Protein AF-A0A9W8NME9-F1 (afdb_monomer_lite)

Secondary struct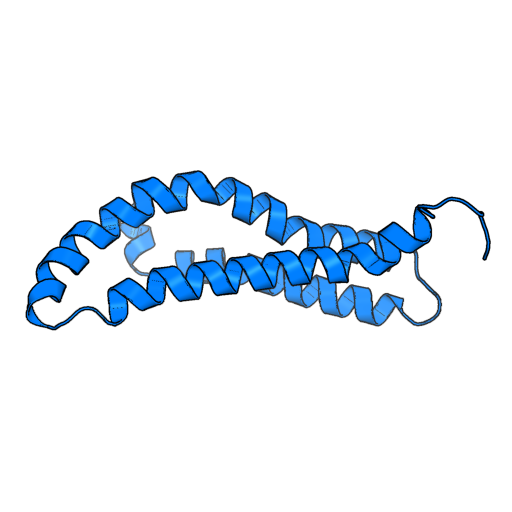ure (DSSP, 8-state):
-----SS-HHHHHHHHHHHHHHHHHHHHHHHHHHHHHHHTS-GGGHHHHHHHHHHHIIIIIHHHHHHHHHHHHHHHHHHHHHHHT--TTTHHHHHHHHHHHHHHHHHHHHHHTTSTTGGG--

Foldseek 3Di:
DDPVDPDDVVVCLVCQLVVLVVVVVVVVVVVCVVVVVLVPDPPVCVVVSVVCVVVCCVPPVVVCVVVVVVSLVRNLVSLVVLLVVPPDVCNVVSVVSNVVSVVVVVVVVVVCVPDPCVVVPD

Structure (mmCIF, N/CA/C/O backbone):
data_AF-A0A9W8NME9-F1
#
_entry.id   AF-A0A9W8NME9-F1
#
loop_
_atom_site.group_PDB
_atom_site.id
_atom_site.type_symbol
_atom_site.label_atom_id
_atom_site.label_alt_id
_atom_site.label_comp_id
_atom_site.label_asym_id
_atom_site.label_entity_id
_atom_site.label_seq_id
_atom_site.pdbx_PDB_ins_code
_atom_site.Cartn_x
_atom_site.Cartn_y
_atom_site.Cartn_z
_atom_site.occupancy
_atom_site.B_iso_or_equiv
_atom_site.auth_seq_id
_atom_site.auth_comp_id
_atom_site.auth_asym_id
_atom_site.auth_atom_id
_atom_site.pdbx_PDB_model_num
ATOM 1 N N . MET A 1 1 ? 9.295 -7.082 -28.313 1.00 57.84 1 MET A N 1
ATOM 2 C CA . MET A 1 1 ? 7.847 -7.378 -28.359 1.00 57.84 1 MET A CA 1
ATOM 3 C C . MET A 1 1 ? 7.708 -8.742 -29.010 1.00 57.84 1 MET A C 1
ATOM 5 O O . MET A 1 1 ? 8.255 -8.898 -30.091 1.00 57.84 1 MET A O 1
ATOM 9 N N . ALA A 1 2 ? 7.054 -9.684 -28.324 1.00 57.97 2 ALA A N 1
ATOM 10 C CA . ALA A 1 2 ? 6.949 -11.122 -28.612 1.00 57.97 2 ALA A CA 1
ATOM 11 C C . ALA A 1 2 ? 8.127 -12.000 -28.136 1.00 57.97 2 ALA A C 1
ATOM 13 O O . ALA A 1 2 ? 8.821 -12.623 -28.932 1.00 57.97 2 ALA A O 1
ATOM 14 N N . SER A 1 3 ? 8.295 -12.138 -26.816 1.00 51.84 3 SER A N 1
ATOM 15 C CA . SER A 1 3 ? 8.505 -13.493 -26.300 1.00 51.84 3 SER A CA 1
ATOM 16 C C . SER A 1 3 ? 7.111 -14.122 -26.238 1.00 51.84 3 SER A C 1
ATOM 18 O O . SER A 1 3 ? 6.210 -13.584 -25.604 1.00 51.84 3 SER A O 1
ATOM 20 N N . GLY A 1 4 ? 6.876 -15.219 -26.955 1.00 56.50 4 GLY A N 1
ATOM 21 C CA . GLY A 1 4 ? 5.602 -15.957 -26.926 1.00 56.50 4 GLY A CA 1
ATOM 22 C C . GLY A 1 4 ? 5.333 -16.661 -25.589 1.00 56.50 4 GLY A C 1
ATOM 23 O O . GLY A 1 4 ? 4.631 -17.666 -25.555 1.00 56.50 4 GLY A O 1
ATOM 24 N N . ALA A 1 5 ? 5.937 -16.187 -24.497 1.00 61.28 5 ALA A N 1
ATOM 25 C CA . ALA A 1 5 ? 5.726 -16.711 -23.165 1.00 61.28 5 ALA A CA 1
ATOM 26 C C . ALA A 1 5 ? 4.405 -16.156 -22.628 1.00 61.28 5 ALA A C 1
ATOM 28 O O . ALA A 1 5 ? 4.180 -14.948 -22.635 1.00 61.28 5 ALA A O 1
ATOM 29 N N . PHE A 1 6 ? 3.551 -17.042 -22.117 1.00 61.94 6 PHE A N 1
ATOM 30 C CA . PHE A 1 6 ? 2.279 -16.685 -21.480 1.00 61.94 6 PHE A CA 1
ATOM 31 C C . PHE A 1 6 ? 2.454 -15.655 -20.337 1.00 61.94 6 PHE A C 1
ATOM 33 O O . PHE A 1 6 ? 1.539 -14.894 -20.040 1.00 61.94 6 PHE A O 1
ATOM 40 N N . PHE A 1 7 ? 3.660 -15.575 -19.760 1.00 70.75 7 PHE A N 1
ATOM 41 C CA . PHE A 1 7 ? 4.099 -14.526 -18.843 1.00 70.75 7 PHE A CA 1
ATOM 42 C C . PHE A 1 7 ? 5.410 -13.895 -19.336 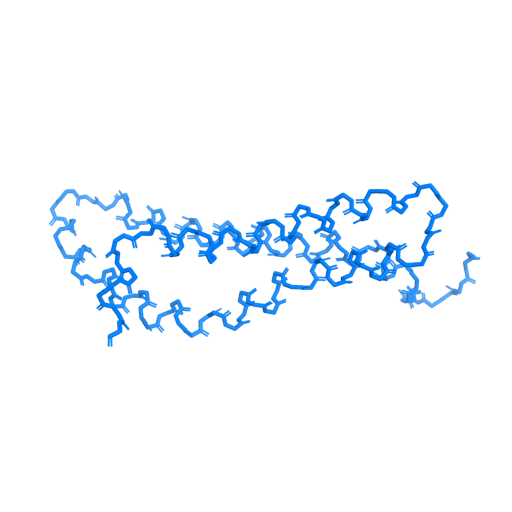1.00 70.75 7 PHE A C 1
ATOM 44 O O . PHE A 1 7 ? 6.490 -14.393 -19.025 1.00 70.75 7 PHE A O 1
ATOM 51 N N . ASP A 1 8 ? 5.337 -12.794 -20.088 1.00 88.19 8 ASP A N 1
ATOM 52 C CA . ASP A 1 8 ? 6.505 -11.933 -20.317 1.00 88.19 8 ASP A CA 1
ATOM 53 C C . ASP A 1 8 ? 6.844 -11.209 -18.994 1.00 88.19 8 ASP A C 1
ATOM 55 O O . ASP A 1 8 ? 6.033 -10.400 -18.524 1.00 88.19 8 ASP A O 1
ATOM 59 N N . PRO A 1 9 ? 8.019 -11.459 -18.376 1.00 87.44 9 PRO A N 1
ATOM 60 C CA . PRO A 1 9 ? 8.391 -10.847 -17.100 1.00 87.44 9 PRO A CA 1
ATOM 61 C C . PRO A 1 9 ? 8.379 -9.317 -17.138 1.00 87.44 9 PRO A C 1
ATOM 63 O O . PRO A 1 9 ? 8.066 -8.672 -16.136 1.00 87.44 9 PRO A O 1
ATOM 66 N N . VAL A 1 10 ? 8.679 -8.718 -18.295 1.00 88.88 10 VAL A N 1
ATOM 67 C CA . VAL A 1 10 ? 8.647 -7.263 -18.459 1.00 88.88 10 VAL A CA 1
ATOM 68 C C . VAL A 1 10 ? 7.210 -6.768 -18.403 1.00 88.88 10 VAL A C 1
ATOM 70 O O . VAL A 1 10 ? 6.938 -5.785 -17.716 1.00 88.88 10 VAL A O 1
ATOM 73 N N . VAL A 1 11 ? 6.284 -7.456 -19.075 1.00 89.38 11 VAL A N 1
ATOM 74 C CA . VAL A 1 11 ? 4.854 -7.121 -19.040 1.00 89.38 11 VAL A CA 1
ATOM 75 C C . VAL A 1 11 ? 4.312 -7.265 -17.624 1.00 89.38 11 VAL A C 1
ATOM 77 O O . VAL A 1 11 ? 3.680 -6.329 -17.140 1.00 89.38 11 VAL A O 1
ATOM 80 N N . VAL A 1 12 ? 4.624 -8.370 -16.934 1.00 91.00 12 VAL A N 1
ATOM 81 C CA . VAL A 1 12 ? 4.241 -8.588 -15.528 1.00 91.00 12 VAL A CA 1
ATOM 82 C C . VAL A 1 12 ? 4.730 -7.434 -14.662 1.00 91.00 12 VAL A C 1
ATOM 84 O O . VAL A 1 12 ? 3.933 -6.826 -13.953 1.00 91.00 12 VAL A O 1
ATOM 87 N N . MET A 1 13 ? 6.006 -7.058 -14.780 1.00 91.69 13 MET A N 1
ATOM 88 C CA . MET A 1 13 ? 6.551 -5.912 -14.059 1.00 91.69 13 MET A CA 1
ATOM 89 C C . MET A 1 13 ? 5.782 -4.625 -14.395 1.00 91.69 13 MET A C 1
ATOM 91 O O . MET A 1 13 ? 5.461 -3.873 -13.479 1.00 91.69 13 MET A O 1
ATOM 95 N N . ARG A 1 14 ? 5.435 -4.366 -15.667 1.00 92.19 14 ARG A N 1
ATOM 96 C CA . ARG A 1 14 ? 4.706 -3.145 -16.075 1.00 92.19 14 ARG A CA 1
ATOM 97 C C . ARG A 1 14 ? 3.307 -3.049 -15.475 1.00 92.19 14 ARG A C 1
ATOM 99 O O . ARG A 1 14 ? 2.904 -1.945 -15.103 1.00 92.19 14 ARG A O 1
ATOM 106 N N . VAL A 1 15 ? 2.583 -4.166 -15.398 1.00 92.81 15 VAL A N 1
ATOM 107 C CA . VAL A 1 15 ? 1.193 -4.208 -14.909 1.00 92.81 15 VAL A CA 1
ATOM 108 C C . VAL A 1 15 ? 1.090 -4.433 -13.401 1.00 92.81 15 VAL A C 1
ATOM 110 O O . VAL A 1 15 ? 0.058 -4.113 -12.812 1.00 92.81 15 VAL A O 1
ATOM 113 N N . ALA A 1 16 ? 2.152 -4.928 -12.759 1.00 93.75 16 ALA A N 1
ATOM 114 C CA . ALA A 1 16 ? 2.160 -5.250 -11.336 1.00 93.75 16 ALA A CA 1
ATOM 115 C C . ALA A 1 16 ? 1.677 -4.097 -10.434 1.00 93.75 16 ALA A C 1
ATOM 117 O O . ALA A 1 16 ? 0.810 -4.370 -9.607 1.00 93.75 16 ALA A O 1
ATOM 118 N N . PRO A 1 17 ? 2.091 -2.820 -10.613 1.00 93.12 17 PRO A N 1
ATOM 119 C CA . PRO A 1 17 ? 1.594 -1.724 -9.775 1.00 93.12 17 PRO A CA 1
ATOM 120 C C . PRO A 1 17 ? 0.073 -1.537 -9.840 1.00 93.12 17 PRO A C 1
ATOM 122 O O . PRO A 1 17 ? -0.551 -1.177 -8.844 1.00 93.12 17 PRO A O 1
ATOM 125 N N . VAL A 1 18 ? -0.546 -1.791 -10.998 1.00 93.00 18 VAL A N 1
ATOM 126 C CA . VAL A 1 18 ? -2.005 -1.689 -11.172 1.00 93.00 18 VAL A CA 1
ATOM 127 C C . VAL A 1 18 ? -2.705 -2.848 -10.466 1.00 93.00 18 VAL A C 1
ATOM 129 O O . VAL A 1 18 ? -3.680 -2.637 -9.747 1.00 93.00 18 VAL A O 1
ATOM 132 N N . LEU A 1 19 ? -2.186 -4.068 -10.619 1.00 93.81 19 LEU A N 1
ATOM 133 C CA . LEU A 1 19 ? -2.742 -5.248 -9.957 1.00 93.81 19 LEU A CA 1
ATOM 134 C C . LEU A 1 19 ? -2.662 -5.116 -8.434 1.00 93.81 19 LEU A C 1
ATOM 136 O O . LEU A 1 19 ? -3.666 -5.274 -7.742 1.00 93.81 19 LEU A O 1
ATOM 140 N N . THR A 1 20 ? -1.491 -4.765 -7.905 1.00 93.88 20 THR A N 1
ATOM 141 C CA . THR A 1 20 ? -1.278 -4.671 -6.457 1.00 93.88 20 THR A CA 1
ATOM 142 C C . THR A 1 20 ? -2.037 -3.500 -5.840 1.00 93.88 20 THR A C 1
ATOM 144 O O . THR A 1 20 ? -2.590 -3.652 -4.755 1.00 93.88 20 THR A O 1
ATOM 147 N N . SER A 1 21 ? -2.151 -2.359 -6.532 1.00 92.00 21 SER A N 1
ATOM 148 C CA . SER A 1 21 ? -2.970 -1.237 -6.047 1.00 92.00 21 SER A CA 1
ATOM 149 C C . SER A 1 21 ? -4.465 -1.554 -6.066 1.00 92.00 21 SER A C 1
ATOM 151 O O . SER A 1 21 ? -5.177 -1.151 -5.150 1.00 92.00 21 SER A O 1
ATOM 153 N N . THR A 1 22 ? -4.943 -2.335 -7.039 1.00 93.75 22 THR A N 1
ATOM 154 C CA . THR A 1 22 ? -6.338 -2.804 -7.072 1.00 93.75 22 THR A CA 1
ATOM 155 C C . THR A 1 22 ? -6.639 -3.729 -5.893 1.00 93.75 22 THR A C 1
ATOM 157 O O . THR A 1 22 ? -7.672 -3.578 -5.241 1.00 93.75 22 THR A O 1
ATOM 160 N N . LEU A 1 23 ? -5.723 -4.649 -5.573 1.00 91.38 23 LEU A N 1
ATOM 161 C CA . LEU A 1 23 ? -5.844 -5.516 -4.397 1.00 91.38 23 LEU A CA 1
ATOM 162 C C . LEU A 1 23 ? -5.836 -4.704 -3.094 1.00 91.38 23 LEU A C 1
ATOM 164 O O . LEU A 1 23 ? -6.690 -4.927 -2.239 1.00 91.38 23 LEU A O 1
ATOM 168 N N . ALA A 1 24 ? -4.941 -3.718 -2.972 1.00 90.06 24 ALA A N 1
ATOM 169 C CA . ALA A 1 24 ? -4.917 -2.812 -1.824 1.00 90.06 24 ALA A CA 1
ATOM 170 C C . ALA A 1 24 ? -6.222 -2.004 -1.704 1.00 90.06 24 ALA A C 1
ATOM 172 O O . ALA A 1 24 ? -6.779 -1.880 -0.617 1.00 90.06 24 ALA A O 1
ATOM 173 N N . MET A 1 25 ? -6.770 -1.512 -2.820 1.00 91.25 25 MET A N 1
ATOM 174 C CA . MET A 1 25 ? -8.058 -0.811 -2.835 1.00 91.25 25 MET A CA 1
ATOM 175 C C . MET A 1 25 ? -9.207 -1.726 -2.402 1.00 91.25 25 MET A C 1
ATOM 177 O O . MET A 1 25 ? -10.072 -1.302 -1.634 1.00 91.25 25 MET A O 1
ATOM 181 N N . ARG A 1 26 ? -9.209 -2.987 -2.852 1.00 92.88 26 ARG A N 1
ATOM 182 C CA . ARG A 1 26 ? -10.201 -3.974 -2.422 1.00 92.88 26 ARG A CA 1
ATOM 183 C C . ARG A 1 26 ? -10.102 -4.249 -0.922 1.00 92.88 26 ARG A C 1
ATOM 185 O O . ARG A 1 26 ? -11.129 -4.247 -0.251 1.00 92.88 26 ARG A O 1
ATOM 192 N N . PHE A 1 27 ? -8.892 -4.405 -0.392 1.00 88.50 27 PHE A N 1
ATOM 193 C CA . PHE A 1 27 ? -8.682 -4.569 1.044 1.00 88.50 27 PHE A CA 1
ATOM 194 C C . PHE A 1 27 ? -9.189 -3.353 1.836 1.00 88.50 27 PHE A C 1
ATOM 196 O O . PHE A 1 27 ? -9.938 -3.524 2.796 1.00 88.50 27 PHE A O 1
ATOM 203 N N . SER A 1 28 ? -8.869 -2.126 1.402 1.00 89.12 28 SER A N 1
ATOM 204 C CA . SER A 1 28 ? -9.402 -0.895 2.009 1.00 89.12 28 SER A CA 1
ATOM 205 C C . SER A 1 28 ? -10.933 -0.877 2.031 1.00 89.12 28 SER A C 1
ATOM 207 O O . SER A 1 28 ? -11.535 -0.480 3.028 1.00 89.12 28 SER A O 1
ATOM 209 N N . HIS A 1 29 ? -11.571 -1.311 0.941 1.00 92.88 29 HIS A N 1
ATOM 210 C CA . HIS A 1 29 ? -13.027 -1.385 0.856 1.00 92.88 29 HIS A CA 1
ATOM 211 C C . HIS A 1 29 ? -13.608 -2.405 1.842 1.00 92.88 29 HIS A C 1
ATOM 213 O O . HIS A 1 29 ? -14.592 -2.105 2.517 1.00 92.88 29 HIS A O 1
ATOM 219 N N . ASP A 1 30 ? -12.998 -3.584 1.964 1.00 90.88 30 ASP A N 1
ATOM 220 C CA . ASP A 1 30 ? -13.450 -4.610 2.906 1.00 90.88 30 ASP A CA 1
ATOM 221 C C . ASP A 1 30 ? -13.311 -4.117 4.362 1.00 90.88 30 ASP A C 1
ATOM 223 O O . ASP A 1 30 ? -14.247 -4.255 5.151 1.00 90.88 30 ASP A O 1
ATOM 227 N N . GLN A 1 31 ? -12.210 -3.432 4.704 1.00 88.62 31 GLN A N 1
ATOM 228 C CA . GLN A 1 31 ? -12.049 -2.797 6.020 1.00 88.62 31 GLN A CA 1
ATOM 229 C C . GLN A 1 31 ? -13.120 -1.732 6.275 1.00 88.62 31 GLN A C 1
ATOM 231 O O . GLN A 1 31 ? -13.758 -1.741 7.328 1.00 88.62 31 GLN A O 1
ATOM 236 N N . TRP A 1 32 ? -13.365 -0.842 5.307 1.00 91.38 32 TRP A N 1
ATOM 237 C CA . TRP A 1 32 ? -14.430 0.157 5.409 1.00 91.38 32 TRP A CA 1
ATOM 238 C C . TRP A 1 32 ? -15.797 -0.499 5.628 1.00 91.38 32 TRP A C 1
ATOM 240 O O . TRP A 1 32 ? -16.550 -0.064 6.499 1.00 91.38 32 TRP A O 1
ATOM 250 N N . PHE A 1 33 ? -16.102 -1.570 4.895 1.00 92.62 33 PHE A N 1
ATOM 251 C CA . PHE A 1 33 ? -17.355 -2.304 5.028 1.00 92.62 33 PHE A CA 1
ATOM 252 C C . PHE A 1 33 ? -17.521 -2.892 6.440 1.00 92.62 33 PHE A C 1
ATOM 254 O O . PHE A 1 33 ? -18.537 -2.622 7.092 1.00 92.62 33 PHE A O 1
ATOM 261 N N . PHE A 1 34 ? -16.514 -3.604 6.962 1.00 88.31 34 PHE A N 1
ATOM 262 C CA . PHE A 1 34 ? -16.556 -4.170 8.316 1.00 88.31 34 PHE A CA 1
ATOM 263 C C . PHE A 1 34 ? -16.697 -3.086 9.390 1.00 88.31 34 PHE A C 1
ATOM 265 O O . PHE A 1 34 ? -17.600 -3.153 10.224 1.00 88.31 34 PHE A O 1
ATOM 272 N N . LEU A 1 35 ? -15.877 -2.035 9.328 1.00 88.31 35 LEU A N 1
ATOM 273 C CA . LEU A 1 35 ? -15.904 -0.931 10.293 1.00 88.31 35 LEU A CA 1
ATOM 274 C C . LEU A 1 35 ? -17.209 -0.128 10.229 1.00 88.31 35 LEU A C 1
ATOM 276 O O . LEU A 1 35 ? -17.722 0.312 11.259 1.00 88.31 35 LEU A O 1
ATOM 280 N N . SER A 1 36 ? -17.803 0.018 9.041 1.00 90.69 36 SER A N 1
ATOM 281 C CA . SER A 1 36 ? -19.094 0.695 8.881 1.00 90.69 36 SER A CA 1
ATOM 282 C C . SER A 1 36 ? -20.229 -0.013 9.619 1.00 90.69 36 SER A C 1
ATOM 284 O O . SER A 1 36 ? -21.192 0.642 10.022 1.00 90.69 36 SER A O 1
ATOM 286 N N . THR A 1 37 ? -20.104 -1.326 9.838 1.00 88.88 37 THR A N 1
ATOM 287 C CA . THR A 1 37 ? -21.101 -2.116 10.564 1.00 88.88 37 THR A CA 1
ATOM 288 C C . THR A 1 37 ? -21.187 -1.661 12.017 1.00 88.88 37 THR A C 1
ATOM 290 O O . THR A 1 37 ? -22.291 -1.440 12.506 1.00 88.88 37 THR A O 1
ATOM 293 N N . PHE A 1 38 ? -20.049 -1.399 12.672 1.00 87.56 38 PHE A N 1
ATOM 294 C CA . PHE A 1 38 ? -20.016 -0.893 14.050 1.00 87.56 38 PHE A CA 1
ATOM 295 C C . PHE A 1 38 ? -20.631 0.508 14.188 1.00 87.56 38 PHE A C 1
ATOM 297 O O . PHE A 1 38 ? -21.280 0.806 15.188 1.00 87.56 38 PHE A O 1
ATOM 304 N N . ASN A 1 39 ? -20.504 1.354 13.162 1.00 84.56 39 ASN A N 1
ATOM 305 C CA . ASN A 1 39 ? -21.065 2.710 13.171 1.00 84.56 39 ASN A CA 1
ATOM 306 C C . ASN A 1 39 ? -22.586 2.752 12.943 1.00 84.56 39 ASN A C 1
ATOM 308 O O . ASN A 1 39 ? -23.244 3.720 13.329 1.00 84.56 39 ASN A O 1
ATOM 312 N N . LYS A 1 40 ? -23.152 1.722 12.305 1.00 88.56 40 LYS A N 1
ATOM 313 C CA . LYS A 1 40 ? -24.580 1.642 11.948 1.00 88.56 40 LYS A CA 1
ATOM 314 C C . LYS A 1 40 ? -25.433 0.893 12.975 1.00 88.56 40 LYS A C 1
ATOM 316 O O . LYS A 1 40 ? -26.627 0.715 12.756 1.00 88.56 40 LYS A O 1
ATOM 321 N N . VAL A 1 41 ? -24.839 0.465 14.086 1.00 88.75 41 VAL A N 1
ATOM 322 C CA . VAL A 1 41 ? -25.539 -0.248 15.159 1.00 88.75 41 VAL A CA 1
ATOM 323 C C . VAL A 1 41 ? -26.630 0.647 15.790 1.00 88.75 41 VAL A C 1
ATOM 325 O O . VAL A 1 41 ? -26.363 1.833 16.040 1.00 88.75 41 VAL A O 1
ATOM 328 N N . PRO A 1 42 ? -27.839 0.109 16.079 1.00 89.50 42 PRO A N 1
ATOM 329 C CA . PRO A 1 42 ? -28.900 0.837 16.775 1.00 89.50 42 PRO A CA 1
ATOM 330 C C . PRO A 1 42 ? -28.428 1.448 18.103 1.00 89.50 42 PRO A C 1
ATOM 332 O O . PRO A 1 42 ? -27.547 0.878 18.759 1.00 89.50 42 PRO A O 1
ATOM 335 N N . PRO A 1 43 ? -29.003 2.584 18.543 1.00 87.38 43 PRO A N 1
ATOM 336 C CA . PRO A 1 43 ? -28.586 3.257 19.771 1.00 87.38 43 PRO A CA 1
ATOM 337 C C . PRO A 1 43 ? -28.551 2.339 21.002 1.00 87.38 43 PRO A C 1
ATOM 339 O O . PRO A 1 43 ? -27.611 2.446 21.791 1.00 87.38 43 PRO A O 1
ATOM 342 N N . GLU A 1 44 ? -29.487 1.388 21.131 1.00 90.75 44 GLU A N 1
ATOM 343 C CA . GLU A 1 44 ? -29.533 0.435 22.253 1.00 90.75 44 GLU A CA 1
ATOM 344 C C . GLU A 1 44 ? -28.318 -0.504 22.355 1.00 90.75 44 GLU A C 1
ATOM 346 O O . GLU A 1 44 ? -28.055 -1.088 23.407 1.00 90.75 44 GLU A O 1
ATOM 351 N N . HIS A 1 45 ? -27.556 -0.669 21.276 1.00 88.81 45 HIS A N 1
ATOM 352 C CA . HIS A 1 45 ? -26.431 -1.601 21.203 1.00 88.81 45 HIS A CA 1
ATOM 353 C C . HIS A 1 45 ? -25.070 -0.895 21.105 1.00 88.81 45 HIS A C 1
ATOM 355 O O . HIS A 1 45 ? -24.026 -1.554 21.124 1.00 88.81 45 HIS A O 1
ATOM 361 N N . ARG A 1 46 ? -25.048 0.446 21.074 1.00 87.75 46 ARG A N 1
ATOM 362 C CA . ARG A 1 46 ? -23.806 1.234 21.010 1.00 87.75 46 ARG A CA 1
ATOM 363 C C . ARG A 1 46 ? -22.908 1.037 22.226 1.00 87.75 46 ARG A C 1
ATOM 365 O O . ARG A 1 46 ? -21.701 0.925 22.056 1.00 87.75 46 ARG A O 1
ATOM 372 N N . ALA A 1 47 ? -23.479 0.933 23.427 1.00 90.88 47 ALA A N 1
ATOM 373 C CA . ALA A 1 47 ? -22.701 0.715 24.650 1.00 90.88 47 ALA A CA 1
ATOM 374 C C . ALA A 1 47 ? -21.893 -0.595 24.585 1.00 90.88 47 ALA A C 1
ATOM 376 O O . ALA A 1 47 ? -20.681 -0.581 24.775 1.00 90.88 47 ALA A O 1
ATOM 377 N N . LYS A 1 48 ? -22.547 -1.701 24.199 1.00 89.25 48 LYS A N 1
ATOM 378 C CA . LYS A 1 48 ? -21.891 -3.006 24.006 1.00 89.25 48 LYS A CA 1
ATOM 379 C C . LYS A 1 48 ? -20.869 -2.977 22.869 1.00 89.25 48 LYS A C 1
ATOM 381 O O . LYS A 1 48 ? -19.814 -3.590 22.959 1.00 89.25 48 LYS A O 1
ATOM 386 N N . THR A 1 49 ? -21.175 -2.252 21.795 1.00 88.75 49 THR A N 1
ATOM 387 C CA . THR A 1 49 ? -20.260 -2.105 20.655 1.00 88.75 49 THR A CA 1
ATOM 388 C C . THR A 1 49 ? -18.980 -1.379 21.068 1.00 88.75 49 THR A C 1
ATOM 390 O O . THR A 1 49 ? -17.890 -1.857 20.771 1.00 88.75 49 THR A O 1
ATOM 393 N N . ASN A 1 50 ? -19.096 -0.280 21.817 1.00 88.94 50 ASN A N 1
ATOM 394 C CA . ASN A 1 50 ? -17.951 0.479 22.323 1.00 88.94 50 ASN A CA 1
ATOM 395 C C . ASN A 1 50 ? -17.066 -0.345 23.266 1.00 88.94 50 ASN A C 1
ATOM 397 O O . ASN A 1 50 ? -15.852 -0.168 23.262 1.00 88.94 50 ASN A O 1
ATOM 401 N N . GLU A 1 51 ? -17.657 -1.257 24.039 1.00 91.62 51 GLU A N 1
ATOM 402 C CA . GLU A 1 51 ? -16.920 -2.178 24.910 1.00 91.62 51 GLU A CA 1
ATOM 403 C C . GLU A 1 51 ? -16.123 -3.224 24.110 1.00 91.62 51 GLU A C 1
ATOM 405 O O . GLU A 1 51 ? -14.989 -3.552 24.456 1.00 91.62 51 GLU A O 1
ATOM 410 N N . ILE A 1 52 ? -16.680 -3.719 23.000 1.00 89.44 52 ILE A N 1
ATOM 411 C CA . ILE A 1 52 ? -16.062 -4.780 22.189 1.00 89.44 52 ILE A CA 1
ATOM 412 C C . ILE A 1 52 ? -15.003 -4.233 21.221 1.00 89.44 52 ILE A C 1
ATOM 414 O O . ILE A 1 52 ? -14.017 -4.925 20.954 1.00 89.44 52 ILE A O 1
ATOM 418 N N . ILE A 1 53 ? -15.168 -3.012 20.701 1.00 89.00 53 ILE A N 1
ATOM 419 C CA . ILE A 1 53 ? -14.284 -2.418 19.679 1.00 89.00 53 ILE A CA 1
ATOM 420 C C . ILE A 1 53 ? -12.785 -2.535 20.029 1.00 89.00 53 ILE A C 1
ATOM 422 O O . ILE A 1 53 ? -12.025 -2.997 19.174 1.00 89.00 53 ILE A O 1
ATOM 426 N N . PRO A 1 54 ? -12.321 -2.198 21.250 1.00 88.75 54 PRO A N 1
ATOM 427 C CA . PRO A 1 54 ? -10.906 -2.332 21.598 1.00 88.75 54 PRO A CA 1
ATOM 428 C C . PRO A 1 54 ? -10.393 -3.773 21.466 1.00 88.75 54 PRO A C 1
ATOM 430 O O . PRO A 1 54 ? -9.316 -4.001 20.914 1.00 88.75 54 PRO A O 1
ATOM 433 N N . SER A 1 55 ? -11.188 -4.756 21.912 1.00 88.69 55 SER A N 1
ATOM 434 C CA . SER A 1 55 ? -10.850 -6.184 21.815 1.00 88.69 55 SER A CA 1
ATOM 435 C C . SER A 1 55 ? -10.805 -6.683 20.366 1.00 88.69 55 SER A C 1
ATOM 437 O O . SER A 1 55 ? -9.986 -7.536 20.019 1.00 88.69 55 SER A O 1
ATOM 439 N N . TYR A 1 56 ? -11.647 -6.115 19.498 1.00 86.56 56 TYR A N 1
ATOM 440 C CA . TYR A 1 56 ? -11.647 -6.404 18.069 1.00 86.56 56 TYR A CA 1
ATOM 441 C C . TYR A 1 56 ? -10.339 -5.940 17.416 1.00 86.56 56 TYR A C 1
ATOM 443 O O . TYR A 1 56 ? -9.695 -6.722 16.719 1.00 86.56 56 TYR A O 1
ATOM 451 N N . PHE A 1 57 ? -9.886 -4.712 17.688 1.00 84.44 57 PHE A N 1
ATOM 452 C CA . PHE A 1 57 ? -8.619 -4.213 17.142 1.00 84.44 57 PHE A CA 1
ATOM 453 C C . PHE A 1 57 ? -7.408 -4.999 17.670 1.00 84.44 57 PHE A C 1
ATOM 455 O O . PHE A 1 57 ? -6.530 -5.380 16.897 1.00 84.44 57 PHE A O 1
ATOM 462 N N . THR A 1 58 ? -7.359 -5.335 18.956 1.00 84.06 58 THR A N 1
ATOM 463 C CA . THR A 1 58 ? -6.240 -6.135 19.483 1.00 84.06 58 THR A CA 1
ATOM 464 C C . THR A 1 58 ? -6.244 -7.577 18.973 1.00 84.06 58 THR A C 1
ATOM 466 O O . THR A 1 58 ? -5.178 -8.137 18.734 1.00 84.06 58 THR A O 1
ATOM 469 N N . SER A 1 59 ? -7.413 -8.178 18.735 1.00 85.56 59 SER A N 1
ATOM 470 C CA . SER A 1 59 ? -7.506 -9.581 18.304 1.00 85.56 59 SER A CA 1
ATOM 471 C C . SER A 1 59 ? -7.400 -9.776 16.792 1.00 85.56 59 SER A C 1
ATOM 473 O O . SER A 1 59 ? -6.808 -10.760 16.347 1.00 85.56 59 SER A O 1
ATOM 475 N N . PHE A 1 60 ? -7.999 -8.8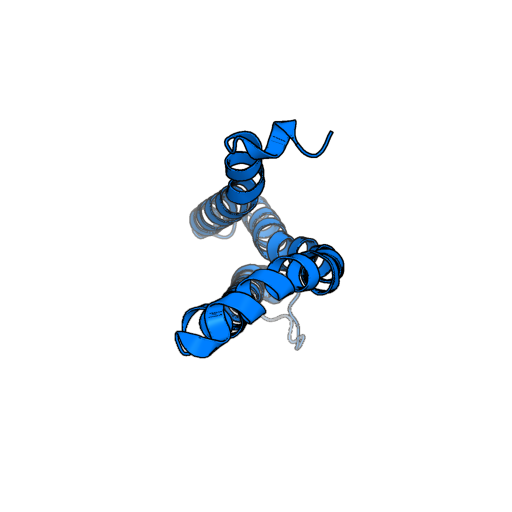82 16.003 1.00 80.88 60 PHE A N 1
ATOM 476 C CA . PHE A 1 60 ? -8.079 -8.988 14.545 1.00 80.88 60 PHE A CA 1
ATOM 477 C C . PHE A 1 60 ? -7.032 -8.112 13.853 1.00 80.88 60 PHE A C 1
ATOM 479 O O . PHE A 1 60 ? -6.236 -8.617 13.062 1.00 80.88 60 PHE A O 1
ATOM 486 N N . PHE A 1 61 ? -6.975 -6.817 14.185 1.00 77.56 61 PHE A N 1
ATOM 487 C CA . PHE A 1 61 ? -6.087 -5.876 13.493 1.00 77.56 61 PHE A CA 1
ATOM 488 C C . PHE A 1 61 ? -4.604 -6.183 13.747 1.00 77.56 61 PHE A C 1
ATOM 490 O O . PHE A 1 61 ? -3.821 -6.193 12.802 1.00 77.56 61 PHE A O 1
ATOM 497 N N . MET A 1 62 ? -4.217 -6.546 14.977 1.00 78.12 62 MET A N 1
ATOM 498 C CA . MET A 1 62 ? -2.820 -6.915 15.270 1.00 78.12 62 MET A CA 1
ATOM 499 C C . MET A 1 62 ? -2.365 -8.200 14.574 1.00 78.12 62 MET A C 1
ATOM 501 O O . MET A 1 62 ? -1.182 -8.354 14.288 1.00 78.12 62 MET A O 1
ATOM 505 N N . LYS A 1 63 ? -3.287 -9.116 14.257 1.00 81.50 63 LYS A N 1
ATOM 506 C CA . LYS A 1 63 ? -2.958 -10.311 13.467 1.00 81.50 63 LYS A CA 1
ATOM 507 C C . LYS A 1 63 ? -2.811 -9.978 11.983 1.00 81.50 63 LYS A C 1
ATOM 509 O O . LYS A 1 63 ? -1.899 -10.485 11.342 1.00 81.50 63 LYS A O 1
ATOM 514 N N . GLY A 1 64 ? -3.671 -9.100 11.465 1.00 78.94 64 GLY A N 1
ATOM 515 C CA . GLY A 1 64 ? -3.676 -8.686 10.058 1.00 78.94 64 GLY A CA 1
ATOM 516 C C . GLY A 1 64 ? -2.643 -7.617 9.688 1.00 78.94 64 GLY A C 1
ATOM 517 O O . GLY A 1 64 ? -2.506 -7.290 8.512 1.00 78.94 64 GLY A O 1
ATOM 518 N N . ILE A 1 65 ? -1.902 -7.054 10.649 1.00 82.94 65 ILE A N 1
ATOM 519 C CA . ILE A 1 65 ? -0.962 -5.957 10.367 1.00 82.94 65 ILE A CA 1
ATOM 520 C C . ILE A 1 65 ? 0.172 -6.371 9.421 1.00 82.94 65 ILE A C 1
ATOM 522 O O . ILE A 1 65 ? 0.643 -5.561 8.622 1.00 82.94 65 ILE A O 1
ATOM 526 N N . TRP A 1 66 ? 0.563 -7.648 9.454 1.00 83.81 66 TRP A N 1
ATOM 527 C CA . TRP A 1 66 ? 1.535 -8.207 8.517 1.00 83.81 66 TRP A CA 1
ATOM 528 C C . TRP A 1 66 ? 0.997 -8.255 7.091 1.00 83.81 66 TRP A C 1
ATOM 530 O O . TRP A 1 66 ? 1.709 -7.862 6.168 1.00 83.81 66 TRP A O 1
ATOM 540 N N . ASP A 1 67 ? -0.264 -8.649 6.913 1.00 82.88 67 ASP A N 1
ATOM 541 C CA . ASP A 1 67 ? -0.908 -8.650 5.599 1.00 82.88 67 ASP A CA 1
ATOM 542 C C . ASP A 1 67 ? -0.960 -7.228 5.032 1.00 82.88 67 ASP A C 1
ATOM 544 O O . ASP A 1 67 ? -0.603 -7.009 3.876 1.00 82.88 67 ASP A O 1
ATOM 548 N N . ILE A 1 68 ? -1.300 -6.234 5.861 1.00 83.25 68 ILE A N 1
ATOM 549 C CA . ILE A 1 68 ? -1.277 -4.818 5.465 1.00 83.25 68 ILE A CA 1
ATOM 550 C C . ILE A 1 68 ? 0.130 -4.416 5.009 1.00 83.25 68 ILE A C 1
ATOM 552 O O . ILE A 1 68 ? 0.291 -3.877 3.913 1.00 83.25 68 ILE A O 1
ATOM 556 N N . GLY A 1 69 ? 1.155 -4.710 5.814 1.00 84.06 69 GLY A N 1
ATOM 557 C CA . GLY A 1 69 ? 2.542 -4.381 5.488 1.00 84.06 69 GLY A CA 1
ATOM 558 C C . GLY A 1 69 ? 3.000 -4.997 4.164 1.00 84.06 69 GLY A C 1
ATOM 559 O O . GLY A 1 69 ? 3.592 -4.311 3.328 1.00 84.06 69 GLY A O 1
ATOM 560 N N . VAL A 1 70 ? 2.678 -6.270 3.928 1.00 85.56 70 VAL A N 1
ATOM 561 C CA . VAL A 1 70 ? 3.024 -6.964 2.683 1.00 85.56 70 VAL A CA 1
ATOM 562 C C . VAL A 1 70 ? 2.240 -6.382 1.507 1.00 85.56 70 VAL A C 1
ATOM 564 O O . VAL A 1 70 ? 2.846 -5.858 0.576 1.00 85.56 70 VAL A O 1
ATOM 567 N N . PHE A 1 71 ? 0.906 -6.400 1.534 1.00 85.50 71 PHE A N 1
ATOM 568 C CA . PHE A 1 71 ? 0.100 -6.009 0.373 1.00 85.50 71 PHE A CA 1
ATOM 569 C C . PHE A 1 71 ? 0.290 -4.542 -0.024 1.00 85.50 71 PHE A C 1
ATOM 571 O O . PHE A 1 71 ? 0.372 -4.235 -1.217 1.00 85.50 71 PHE A O 1
ATOM 578 N N . TYR A 1 72 ? 0.418 -3.635 0.947 1.00 87.62 72 TYR A N 1
ATOM 579 C CA . TYR A 1 72 ? 0.579 -2.213 0.649 1.00 87.62 72 TYR A CA 1
ATOM 580 C C . TYR A 1 72 ? 2.008 -1.850 0.229 1.00 87.62 72 TYR A C 1
ATOM 582 O O . TYR A 1 72 ? 2.180 -0.873 -0.499 1.00 87.62 72 TYR A O 1
ATOM 590 N N . SER A 1 73 ? 3.028 -2.634 0.604 1.00 90.56 73 SER A N 1
ATOM 591 C CA . SER A 1 73 ? 4.413 -2.408 0.155 1.00 90.56 73 SER A CA 1
ATOM 592 C C . SER A 1 73 ? 4.696 -2.936 -1.255 1.00 90.56 73 SER A C 1
ATOM 594 O O . SER A 1 73 ? 5.625 -2.455 -1.913 1.00 90.56 73 SER A O 1
ATOM 596 N N . LEU A 1 74 ? 3.878 -3.856 -1.779 1.00 92.81 74 LEU A N 1
ATOM 597 C CA . LEU A 1 74 ? 4.052 -4.382 -3.137 1.00 92.81 74 LEU A CA 1
ATOM 598 C C . LEU A 1 74 ? 3.924 -3.286 -4.205 1.00 92.81 74 LEU A C 1
ATOM 600 O O . LEU A 1 74 ? 4.747 -3.214 -5.114 1.00 92.81 74 LEU A O 1
ATOM 604 N N . THR A 1 75 ? 2.935 -2.400 -4.084 1.00 93.38 75 THR A N 1
ATOM 605 C CA . THR A 1 75 ? 2.704 -1.316 -5.055 1.00 93.38 75 THR A CA 1
ATOM 606 C C . THR A 1 75 ? 3.898 -0.363 -5.200 1.00 93.38 75 THR A C 1
ATOM 608 O O . THR A 1 75 ? 4.372 -0.203 -6.329 1.00 93.38 75 THR A O 1
ATOM 611 N N . PRO A 1 76 ? 4.433 0.257 -4.126 1.00 94.31 76 PRO A N 1
ATOM 612 C CA . PRO A 1 76 ? 5.616 1.102 -4.246 1.00 94.31 76 PRO A CA 1
ATOM 613 C C . PRO A 1 76 ? 6.844 0.298 -4.684 1.00 94.31 76 PRO A C 1
ATOM 615 O O . PRO A 1 76 ? 7.605 0.793 -5.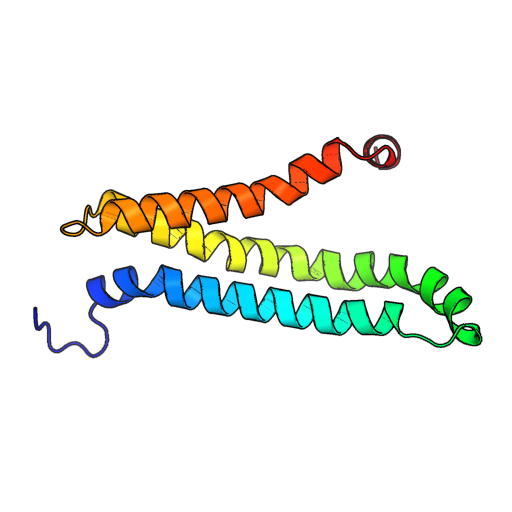507 1.00 94.31 76 PRO A O 1
ATOM 618 N N . THR A 1 77 ? 7.006 -0.954 -4.244 1.00 94.50 77 THR A N 1
ATOM 619 C CA . THR A 1 77 ? 8.109 -1.824 -4.692 1.00 94.50 77 THR A CA 1
ATOM 620 C C . THR A 1 77 ? 8.107 -2.008 -6.214 1.00 94.50 77 THR A C 1
ATOM 622 O O . THR A 1 77 ? 9.100 -1.717 -6.885 1.00 94.50 77 THR A O 1
ATOM 625 N N . TRP A 1 78 ? 6.975 -2.413 -6.797 1.00 94.81 78 TRP A N 1
ATOM 626 C CA . TRP A 1 78 ? 6.848 -2.551 -8.251 1.00 94.81 78 TRP A CA 1
ATOM 627 C C . TRP A 1 78 ? 6.940 -1.208 -8.980 1.00 94.81 78 TRP A C 1
ATOM 629 O O . TRP A 1 78 ? 7.488 -1.138 -10.083 1.00 94.81 78 TRP A O 1
ATOM 639 N N . GLY A 1 79 ? 6.441 -0.131 -8.374 1.00 93.38 79 GLY A N 1
ATOM 640 C CA . GLY A 1 79 ? 6.589 1.227 -8.888 1.00 93.38 79 GLY A CA 1
ATOM 641 C C . GLY A 1 79 ? 8.056 1.662 -8.999 1.00 93.38 79 GLY A C 1
ATOM 642 O O . GLY A 1 79 ? 8.462 2.173 -10.045 1.00 93.38 79 GLY A O 1
ATOM 643 N N . VAL A 1 80 ? 8.877 1.356 -7.989 1.00 94.56 80 VAL A N 1
ATOM 644 C CA . VAL A 1 80 ? 10.327 1.607 -7.976 1.00 94.56 80 VAL A CA 1
ATOM 645 C C . VAL A 1 80 ? 11.040 0.815 -9.077 1.00 94.56 80 VAL A C 1
ATOM 647 O O . VAL A 1 80 ? 11.807 1.398 -9.846 1.00 94.56 80 VAL A O 1
ATOM 650 N N . PHE A 1 81 ? 10.751 -0.482 -9.238 1.00 93.81 81 PHE A N 1
ATOM 651 C CA . PHE A 1 81 ? 11.322 -1.280 -10.336 1.00 93.81 81 PHE A CA 1
ATOM 652 C C . PHE A 1 81 ? 10.973 -0.707 -11.721 1.00 93.81 81 PHE A C 1
ATOM 654 O O . PHE A 1 81 ? 11.819 -0.616 -12.621 1.00 93.81 81 PHE A O 1
ATOM 661 N N . ASN A 1 82 ? 9.733 -0.248 -11.899 1.00 92.88 82 ASN A N 1
ATOM 662 C CA . ASN A 1 82 ? 9.320 0.402 -13.138 1.00 92.88 82 ASN A CA 1
ATOM 663 C C . ASN A 1 82 ? 9.965 1.775 -13.348 1.00 92.88 82 ASN A C 1
ATOM 665 O O . ASN A 1 82 ? 10.287 2.122 -14.482 1.00 92.88 82 ASN A O 1
ATOM 669 N N . PHE A 1 83 ? 10.188 2.540 -12.283 1.00 91.38 83 PHE A N 1
ATOM 670 C CA . PHE A 1 83 ? 10.910 3.806 -12.342 1.00 91.38 83 PHE A CA 1
ATOM 671 C C . PHE A 1 83 ? 12.363 3.609 -12.800 1.00 91.38 83 PHE A C 1
ATOM 673 O O . PHE A 1 83 ? 12.803 4.275 -13.742 1.00 91.38 83 PHE A O 1
ATOM 680 N N . TYR A 1 84 ? 13.086 2.660 -12.195 1.00 91.88 84 TYR A N 1
ATOM 681 C CA . TYR A 1 84 ? 14.487 2.378 -12.532 1.00 91.88 84 TYR A CA 1
ATOM 682 C C . TYR A 1 84 ? 14.667 1.839 -13.949 1.00 91.88 84 TYR A C 1
ATOM 684 O O . TYR A 1 84 ? 15.619 2.208 -14.630 1.00 91.88 84 TYR A O 1
ATOM 692 N N . SER A 1 85 ? 13.727 1.027 -14.430 1.00 91.06 85 SER A N 1
ATOM 693 C CA . SER A 1 85 ? 13.752 0.502 -15.802 1.00 91.06 85 SER A CA 1
ATOM 694 C C . SER A 1 85 ? 13.375 1.530 -16.879 1.00 91.06 85 SER A C 1
ATOM 696 O O . SER A 1 85 ? 13.298 1.160 -18.049 1.00 91.06 85 SER A O 1
ATOM 698 N N . ARG A 1 86 ? 13.112 2.793 -16.498 1.00 87.31 86 ARG A N 1
ATOM 699 C CA . ARG A 1 86 ? 12.916 3.963 -17.379 1.00 87.31 86 ARG A CA 1
ATOM 700 C C . ARG A 1 86 ? 12.123 3.666 -18.671 1.00 87.31 86 ARG A C 1
ATOM 702 O O . ARG A 1 86 ? 12.609 3.961 -19.761 1.00 87.31 86 ARG A O 1
ATOM 709 N N . PRO A 1 87 ? 10.895 3.115 -18.592 1.00 85.00 87 PRO A N 1
ATOM 710 C CA . PRO A 1 87 ? 10.080 2.871 -19.778 1.00 85.00 87 PRO A CA 1
ATOM 711 C C . PRO A 1 87 ? 9.824 4.175 -20.535 1.00 85.00 87 PRO A C 1
ATOM 713 O O . PRO A 1 87 ? 9.548 5.209 -19.914 1.00 85.00 87 PRO A O 1
ATOM 716 N N . ASN A 1 88 ? 9.894 4.097 -21.867 1.00 82.75 88 ASN A N 1
ATOM 717 C CA . ASN A 1 88 ? 9.748 5.212 -22.806 1.00 82.75 88 ASN A CA 1
ATOM 718 C C . ASN A 1 88 ? 8.560 6.118 -22.434 1.00 82.75 88 ASN A C 1
ATOM 720 O O . ASN A 1 88 ? 7.404 5.769 -22.646 1.00 82.75 88 ASN A O 1
ATOM 724 N N . GLY A 1 89 ? 8.851 7.273 -21.827 1.00 83.88 89 GLY A N 1
ATOM 725 C CA . GLY A 1 89 ? 7.866 8.282 -21.413 1.00 83.88 89 GLY A CA 1
ATOM 726 C C . GLY A 1 89 ? 7.042 7.963 -20.154 1.00 83.88 89 GLY A C 1
ATOM 727 O O . GLY A 1 89 ? 6.649 8.889 -19.447 1.00 83.88 89 GLY A O 1
ATOM 728 N N . ALA A 1 90 ? 6.825 6.689 -19.813 1.00 89.06 90 ALA A N 1
ATOM 729 C CA . ALA A 1 90 ? 5.944 6.288 -18.709 1.00 89.06 90 ALA A CA 1
ATOM 730 C C . ALA A 1 90 ? 6.586 6.362 -17.309 1.00 89.06 90 ALA A C 1
ATOM 732 O O . ALA A 1 90 ? 5.878 6.340 -16.304 1.00 89.06 90 ALA A O 1
ATOM 733 N N . TRP A 1 91 ? 7.916 6.479 -17.206 1.00 90.69 91 TRP A N 1
ATOM 734 C CA . TRP A 1 91 ? 8.626 6.455 -15.914 1.00 90.69 91 TRP A CA 1
ATOM 735 C C . TRP A 1 91 ? 8.154 7.528 -14.919 1.00 90.69 91 TRP A C 1
ATOM 737 O O . TRP A 1 91 ? 8.187 7.294 -13.712 1.00 90.69 91 TRP A O 1
ATOM 747 N N . LYS A 1 92 ? 7.687 8.689 -15.406 1.00 93.44 92 LYS A N 1
ATOM 748 C CA . LYS A 1 92 ? 7.154 9.771 -14.560 1.00 93.44 92 LYS A CA 1
ATOM 749 C C . LYS A 1 92 ? 5.870 9.353 -13.841 1.00 93.44 92 LYS A C 1
ATOM 751 O O . LYS A 1 92 ? 5.687 9.702 -12.681 1.00 93.44 92 LYS A O 1
ATOM 756 N N . TRP A 1 93 ? 5.017 8.572 -14.501 1.00 93.06 93 TRP A N 1
ATOM 757 C CA . TRP A 1 93 ? 3.785 8.048 -13.910 1.00 93.06 93 TRP A CA 1
ATOM 758 C C . TRP A 1 93 ? 4.077 6.998 -12.845 1.00 93.06 93 TRP A C 1
ATOM 760 O O . TRP A 1 93 ? 3.480 7.035 -11.772 1.00 93.06 93 TRP A O 1
ATOM 770 N N . TYR A 1 94 ? 5.055 6.124 -13.095 1.00 93.50 94 TYR A 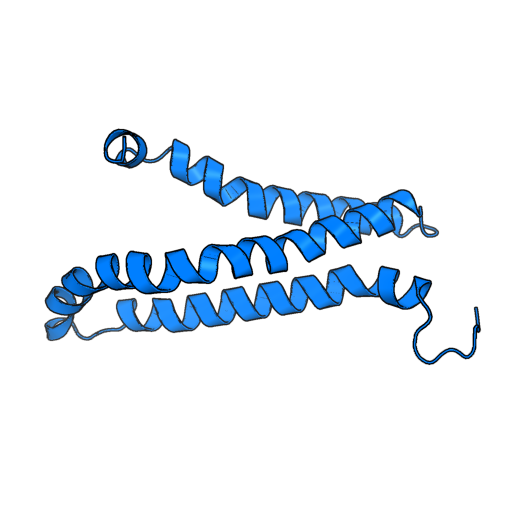N 1
ATOM 771 C CA . TYR A 1 94 ? 5.530 5.189 -12.076 1.00 93.50 94 TYR A CA 1
ATOM 772 C C . TYR A 1 94 ? 6.133 5.920 -10.871 1.00 93.50 94 TYR A C 1
ATOM 774 O O . TYR A 1 94 ? 5.839 5.547 -9.738 1.00 93.50 94 TYR A O 1
ATOM 782 N N . ALA A 1 95 ? 6.897 6.997 -11.088 1.00 93.25 95 ALA A N 1
ATOM 783 C CA . ALA A 1 95 ? 7.410 7.834 -10.002 1.00 93.25 95 ALA A CA 1
ATOM 784 C C . ALA A 1 95 ? 6.279 8.476 -9.184 1.00 93.25 95 ALA A C 1
ATOM 786 O O . ALA A 1 95 ? 6.270 8.362 -7.962 1.00 93.25 95 ALA A O 1
ATOM 787 N N . ALA A 1 96 ? 5.307 9.104 -9.852 1.00 94.69 96 ALA A N 1
ATOM 788 C CA . ALA A 1 96 ? 4.174 9.749 -9.195 1.00 94.69 96 ALA A CA 1
ATOM 789 C C . ALA A 1 96 ? 3.336 8.744 -8.388 1.00 94.69 96 ALA A C 1
ATOM 791 O O . ALA A 1 96 ? 3.082 8.968 -7.207 1.00 94.69 96 ALA A O 1
ATOM 792 N N . GLY A 1 97 ? 2.968 7.605 -8.987 1.00 92.31 97 GLY A N 1
ATOM 793 C CA . GLY A 1 97 ? 2.215 6.552 -8.300 1.00 92.31 97 GLY A CA 1
ATOM 794 C C . GLY A 1 97 ? 2.970 5.972 -7.101 1.00 92.31 97 GLY A C 1
ATOM 795 O O . GLY A 1 97 ? 2.384 5.776 -6.039 1.00 92.31 97 GLY A O 1
ATOM 796 N N . THR A 1 98 ? 4.286 5.776 -7.234 1.00 94.69 98 THR A N 1
ATOM 797 C CA . THR A 1 98 ? 5.148 5.343 -6.122 1.00 94.69 98 THR A CA 1
ATOM 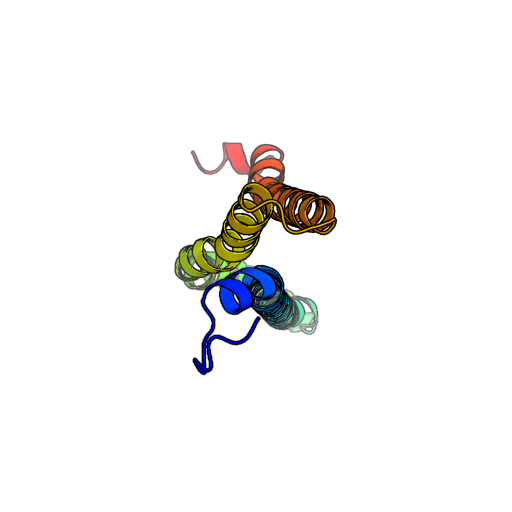798 C C . THR A 1 98 ? 5.154 6.374 -4.999 1.00 94.69 98 THR A C 1
ATOM 800 O O . THR A 1 98 ? 4.976 6.005 -3.842 1.00 94.69 98 THR A O 1
ATOM 803 N N . ALA A 1 99 ? 5.315 7.660 -5.324 1.00 94.88 99 ALA A N 1
ATOM 804 C CA . ALA A 1 99 ? 5.312 8.730 -4.333 1.00 94.88 99 ALA A CA 1
ATOM 805 C C . ALA A 1 99 ? 3.986 8.774 -3.561 1.00 94.88 99 ALA A C 1
ATOM 807 O O . ALA A 1 99 ? 4.002 8.816 -2.335 1.00 94.88 99 ALA A O 1
ATOM 808 N N . PHE A 1 100 ? 2.844 8.671 -4.250 1.00 93.00 100 PHE A N 1
ATOM 809 C CA . PHE A 1 100 ? 1.539 8.592 -3.589 1.00 93.00 100 PHE A CA 1
ATOM 810 C C . PHE A 1 100 ? 1.406 7.362 -2.686 1.00 93.00 100 PHE A C 1
ATOM 812 O O . PHE A 1 100 ? 0.909 7.487 -1.569 1.00 93.00 100 PHE A O 1
ATOM 819 N N . ALA A 1 101 ? 1.876 6.191 -3.124 1.00 92.19 101 ALA A N 1
ATOM 820 C CA . ALA A 1 101 ? 1.834 4.978 -2.309 1.00 92.19 101 ALA A CA 1
ATOM 821 C C . ALA A 1 101 ? 2.712 5.091 -1.048 1.00 92.19 101 ALA A C 1
ATOM 823 O O . ALA A 1 101 ? 2.285 4.704 0.038 1.00 92.19 101 ALA A O 1
ATOM 824 N N . VAL A 1 102 ? 3.908 5.675 -1.166 1.00 92.62 102 VAL A N 1
ATOM 825 C CA . VAL A 1 102 ? 4.796 5.934 -0.021 1.00 92.62 102 VAL A CA 1
ATOM 826 C C . VAL A 1 102 ? 4.174 6.948 0.938 1.00 92.62 102 VAL A C 1
ATOM 828 O O . VAL A 1 102 ? 4.171 6.716 2.143 1.00 92.62 102 VAL A O 1
ATOM 831 N N . LEU A 1 103 ? 3.597 8.039 0.425 1.00 92.12 103 LEU A N 1
ATOM 832 C CA . LEU A 1 103 ? 2.897 9.028 1.249 1.00 92.12 103 LEU A CA 1
ATOM 833 C C . LEU A 1 103 ? 1.699 8.412 1.983 1.00 92.12 103 LEU A C 1
ATOM 835 O O . LEU A 1 103 ? 1.481 8.713 3.154 1.00 92.12 103 LEU A O 1
ATOM 839 N N . HIS A 1 104 ? 0.958 7.515 1.329 1.00 87.00 104 HIS A N 1
ATOM 840 C CA . HIS A 1 104 ? -0.142 6.787 1.958 1.00 87.00 104 HIS A CA 1
ATOM 841 C C . HIS A 1 104 ? 0.344 5.898 3.113 1.00 87.00 104 HIS A C 1
ATOM 843 O O . HIS A 1 104 ? -0.265 5.893 4.177 1.00 87.00 104 HIS A O 1
ATOM 849 N N . LEU A 1 105 ? 1.468 5.197 2.944 1.00 87.06 105 LEU A N 1
ATOM 850 C CA . LEU A 1 105 ? 2.076 4.402 4.016 1.00 87.06 105 LEU A CA 1
ATOM 851 C C . LEU A 1 105 ? 2.610 5.272 5.161 1.00 87.06 105 LEU A C 1
ATOM 853 O O . LEU A 1 105 ? 2.462 4.911 6.326 1.00 87.06 105 LEU A O 1
ATOM 857 N N . ALA A 1 106 ? 3.193 6.429 4.842 1.00 87.94 106 ALA A N 1
ATOM 858 C CA . ALA A 1 106 ? 3.712 7.374 5.828 1.00 87.94 106 ALA A CA 1
ATOM 859 C C . ALA A 1 106 ? 2.605 8.059 6.651 1.00 87.94 106 ALA A C 1
ATOM 861 O O . ALA A 1 106 ? 2.874 8.549 7.745 1.00 87.94 106 ALA A O 1
ATOM 862 N N . PHE A 1 107 ? 1.359 8.073 6.170 1.00 84.69 107 PHE A N 1
ATOM 863 C CA . PHE A 1 107 ? 0.234 8.675 6.885 1.00 84.69 107 PHE A CA 1
ATOM 864 C C . PHE A 1 107 ? 0.003 8.039 8.264 1.00 84.69 107 PHE A C 1
ATOM 866 O O . PHE A 1 107 ? -0.152 8.757 9.249 1.00 84.69 107 PHE A O 1
ATOM 873 N N . ALA A 1 108 ? 0.021 6.705 8.355 1.00 79.25 108 ALA A N 1
ATOM 874 C CA . ALA A 1 108 ? -0.240 5.993 9.606 1.00 79.25 108 ALA A CA 1
ATOM 875 C C . ALA A 1 108 ? 0.731 6.376 10.746 1.00 79.25 108 ALA A C 1
ATOM 877 O O . ALA A 1 108 ? 0.248 6.790 11.805 1.00 79.25 108 ALA A O 1
ATOM 878 N N . PRO A 1 109 ? 2.070 6.316 10.568 1.00 78.69 109 PRO A N 1
ATOM 879 C CA . PRO A 1 109 ? 2.994 6.732 11.616 1.00 78.69 109 PRO A CA 1
ATOM 880 C C . PRO A 1 109 ? 2.846 8.220 11.963 1.00 78.69 109 PRO A C 1
ATOM 882 O O . PRO A 1 109 ? 2.781 8.539 13.147 1.00 78.69 109 PRO A O 1
ATOM 885 N N . LEU A 1 110 ? 2.685 9.110 10.974 1.00 83.25 110 LEU A N 1
ATOM 886 C CA . LEU A 1 110 ? 2.531 10.557 11.205 1.00 83.25 110 LEU A CA 1
ATOM 887 C C . LEU A 1 110 ? 1.306 10.905 12.069 1.00 83.25 110 LEU A C 1
ATOM 889 O O . LEU A 1 110 ? 1.359 11.808 12.909 1.00 83.25 110 LEU A O 1
ATOM 893 N N . VAL A 1 111 ? 0.199 10.183 11.887 1.00 76.94 111 VAL A N 1
ATOM 894 C CA . VAL A 1 111 ? -1.010 10.361 12.705 1.00 76.94 111 VAL A CA 1
ATOM 895 C C . VAL A 1 111 ? -0.837 9.744 14.091 1.00 76.94 111 VAL A C 1
ATOM 897 O O . VAL A 1 111 ? -1.255 10.337 15.082 1.00 76.94 111 VAL A O 1
ATOM 900 N N . SER A 1 112 ? -0.182 8.586 14.195 1.00 69.44 112 SER A N 1
ATOM 901 C CA . SER A 1 112 ? 0.034 7.944 15.496 1.00 69.44 112 SER A CA 1
ATOM 902 C C . SER A 1 112 ? 0.896 8.801 16.435 1.00 69.44 112 SER A C 1
ATOM 904 O O . SER A 1 112 ? 0.541 8.970 17.600 1.00 69.44 112 SER A O 1
ATOM 906 N N . THR A 1 113 ? 1.952 9.436 15.911 1.00 63.91 113 THR A N 1
ATOM 907 C CA . THR A 1 113 ? 2.867 10.300 16.675 1.00 63.91 113 THR A CA 1
ATOM 908 C C . THR A 1 113 ? 2.273 11.657 17.051 1.00 63.91 113 THR A C 1
ATOM 910 O O . THR A 1 113 ? 2.845 12.356 17.877 1.00 63.91 113 THR A O 1
ATOM 913 N N . SER A 1 114 ? 1.161 12.067 16.433 1.00 57.31 114 SER A N 1
ATOM 914 C CA . SER A 1 114 ? 0.493 13.347 16.718 1.00 57.31 114 SER A CA 1
ATOM 915 C C . SER A 1 114 ? -0.718 13.208 17.648 1.00 57.31 114 SER A C 1
ATOM 917 O O . SER A 1 114 ? -1.329 14.214 18.011 1.00 57.31 114 SER A O 1
ATOM 919 N N . SER A 1 115 ? -1.065 11.983 18.060 1.00 49.75 115 SER A N 1
ATOM 920 C CA . SER A 1 115 ? -2.172 11.729 18.984 1.00 49.75 115 SER A CA 1
ATOM 921 C C . SER A 1 115 ? -1.699 11.725 20.452 1.00 49.75 115 SER A C 1
ATOM 923 O O . SER A 1 115 ? -0.673 11.111 20.746 1.00 49.75 115 SER A O 1
ATOM 925 N N . PRO A 1 116 ? -2.461 12.305 21.405 1.00 53.78 116 PRO A N 1
ATOM 926 C CA . PRO A 1 116 ? -2.153 12.249 22.844 1.00 53.78 116 PRO A CA 1
ATOM 927 C C . PRO A 1 116 ? -2.095 10.829 23.441 1.00 53.78 116 PRO A C 1
ATOM 929 O O . PRO A 1 116 ? -1.742 10.664 24.602 1.00 53.78 116 PRO A O 1
ATOM 932 N N . LEU A 1 117 ? -2.473 9.796 22.674 1.00 50.38 117 LEU A N 1
ATOM 933 C CA . LEU A 1 117 ? -2.397 8.391 23.082 1.00 50.38 117 LEU A CA 1
ATOM 934 C C . LEU A 1 117 ? -0.982 7.800 22.990 1.00 50.38 117 LEU A C 1
ATOM 936 O O . LEU A 1 117 ? -0.751 6.743 23.575 1.00 50.38 117 LEU A O 1
ATOM 940 N N . ALA A 1 118 ? -0.046 8.441 22.281 1.00 48.75 118 ALA A N 1
ATOM 941 C CA . ALA A 1 118 ? 1.334 7.958 22.190 1.00 48.75 118 ALA A CA 1
ATOM 942 C C . ALA A 1 118 ? 2.038 7.930 23.564 1.00 48.75 118 ALA A C 1
ATOM 944 O O . ALA A 1 118 ? 2.849 7.041 23.808 1.00 48.75 118 ALA A O 1
ATOM 945 N N . ASP A 1 119 ? 1.642 8.816 24.486 1.00 46.97 119 ASP A N 1
ATOM 946 C CA . ASP A 1 119 ? 2.150 8.878 25.865 1.00 46.97 119 ASP A CA 1
ATOM 947 C C . ASP A 1 119 ? 1.507 7.841 26.814 1.00 46.97 119 ASP A C 1
ATOM 949 O O . ASP A 1 119 ? 1.889 7.748 27.977 1.00 46.97 119 ASP A O 1
ATOM 953 N N . GLN A 1 120 ? 0.503 7.074 26.367 1.00 46.72 120 GLN A N 1
ATOM 954 C CA . GLN A 1 120 ? -0.238 6.105 27.199 1.00 46.72 120 GLN A CA 1
ATOM 955 C C . GLN A 1 120 ? 0.131 4.637 26.910 1.00 46.72 120 GLN A C 1
ATOM 957 O O . GLN A 1 120 ? -0.421 3.737 27.540 1.00 46.72 120 GLN A O 1
ATOM 962 N N . ILE A 1 121 ? 1.008 4.381 25.930 1.00 46.38 121 ILE A N 1
ATOM 963 C CA . ILE A 1 121 ? 1.382 3.027 25.468 1.00 46.38 121 ILE A CA 1
ATOM 964 C C . ILE A 1 121 ? 2.901 2.764 25.641 1.00 46.38 121 ILE A C 1
ATOM 966 O O . ILE A 1 121 ? 3.418 1.747 25.181 1.00 46.38 121 ILE A O 1
ATOM 970 N N . GLN A 1 122 ? 3.621 3.647 26.345 1.00 41.00 122 GLN A N 1
ATOM 971 C CA . GLN A 1 122 ? 4.955 3.369 26.907 1.00 41.00 122 GLN A CA 1
ATOM 972 C C . GLN A 1 122 ? 4.845 3.089 28.405 1.00 41.00 122 GLN A C 1
ATOM 974 O O . GLN A 1 122 ? 5.621 2.230 28.880 1.00 41.00 122 GLN A O 1
#

pLDDT: mean 84.0, std 13.03, range [41.0, 94.88]

Radius of gyration: 19.56 Å; chains: 1; bounding box: 44×30×56 Å

Sequence (122 aa):
MASGAFFDPVVVMRVAPVLTSTLAMRFSHDQWFFLSTFNKVPPEHRAKTNEIIPSYFTSFFMKGIWDIGVFYSLTPTWGVFNFYSRPNGAWKWYAAGTAFAVLHLAFAPLVSTSSPLADQIQ

Organism: NCBI:txid114810